Protein AF-A0A1G4RVT1-F1 (afdb_monomer_lite)

InterPro domains:
  IPR010332 Terminase, ATPase subunit, N-terminal domain [PF06056] (25-54)

Radius of gyration: 11.21 Å; chains: 1; bounding box: 28×19×24 Å

Secondary structure (DSSP, 8-state):
-HHHHHHHHHHHHHHHHH--SHHHHHHHHHHHHHHTT--HHHHHHHHT--TTT-

Structure (mmCIF, N/CA/C/O backbone):
data_AF-A0A1G4RVT1-F1
#
_entry.id   AF-A0A1G4RVT1-F1
#
loop_
_atom_site.group_PDB
_atom_site.id
_atom_site.type_symbol
_atom_site.label_atom_id
_atom_site.label_alt_id
_atom_site.label_comp_id
_atom_site.label_asym_id
_atom_site.label_entity_id
_atom_sit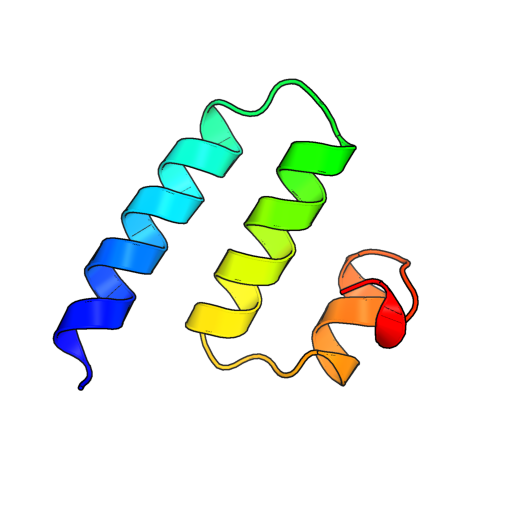e.label_seq_id
_atom_site.pdbx_PDB_ins_code
_atom_site.Cartn_x
_atom_site.Cartn_y
_atom_site.Cartn_z
_atom_site.occupancy
_atom_site.B_iso_or_equiv
_atom_site.auth_seq_id
_atom_site.auth_comp_id
_atom_site.auth_asym_id
_atom_site.auth_atom_id
_atom_site.pdbx_PDB_model_num
ATOM 1 N N . MET A 1 1 ? -17.746 -8.470 8.244 1.00 53.69 1 MET A N 1
ATOM 2 C CA . MET A 1 1 ? -16.529 -8.230 7.434 1.00 53.69 1 MET A CA 1
ATOM 3 C C . MET A 1 1 ? -16.254 -6.760 7.063 1.00 53.69 1 MET A C 1
ATOM 5 O O . MET A 1 1 ? -15.114 -6.464 6.755 1.00 53.69 1 MET A O 1
ATOM 9 N N . LYS A 1 2 ? -17.214 -5.811 7.107 1.00 55.19 2 LYS A N 1
ATOM 10 C CA . LYS A 1 2 ? -16.950 -4.399 6.718 1.00 55.19 2 LYS A CA 1
ATOM 11 C C . LYS A 1 2 ? -16.312 -3.509 7.805 1.00 55.19 2 LYS A C 1
ATOM 13 O O . LYS A 1 2 ? -15.634 -2.551 7.460 1.00 55.19 2 LYS A O 1
ATOM 18 N N . MET A 1 3 ? -16.489 -3.827 9.092 1.00 57.59 3 MET A N 1
ATOM 19 C CA . MET A 1 3 ? -15.987 -2.993 10.202 1.00 57.59 3 MET A CA 1
ATOM 20 C C . MET A 1 3 ? -14.454 -3.046 10.359 1.00 57.59 3 MET A C 1
ATOM 22 O O . MET A 1 3 ? -13.830 -2.056 10.720 1.00 57.59 3 MET A O 1
ATOM 26 N N . GLU A 1 4 ? -13.842 -4.188 10.033 1.00 72.56 4 GLU A N 1
ATOM 27 C CA . GLU A 1 4 ? -12.411 -4.458 10.237 1.00 72.56 4 GLU A CA 1
ATOM 28 C C . GLU A 1 4 ? -11.510 -3.671 9.269 1.00 72.56 4 GLU A C 1
ATOM 30 O O . GLU A 1 4 ? -10.429 -3.214 9.635 1.00 72.56 4 GLU A O 1
ATOM 35 N N . ASN A 1 5 ? -11.978 -3.442 8.038 1.00 82.38 5 ASN A N 1
ATOM 36 C CA . ASN A 1 5 ? -11.211 -2.689 7.045 1.00 82.38 5 ASN A CA 1
ATOM 37 C C . ASN A 1 5 ? -11.177 -1.188 7.351 1.00 82.38 5 ASN A C 1
ATOM 39 O O . ASN A 1 5 ? -10.197 -0.537 7.009 1.00 82.38 5 ASN A O 1
ATOM 43 N N . ALA A 1 6 ? -12.198 -0.636 8.015 1.00 88.62 6 ALA A N 1
ATOM 44 C CA . ALA A 1 6 ? -12.223 0.782 8.376 1.00 88.62 6 ALA A CA 1
ATOM 45 C C . ALA A 1 6 ? -11.126 1.125 9.397 1.00 88.62 6 ALA A C 1
ATOM 47 O O . ALA A 1 6 ? -10.417 2.117 9.235 1.00 88.62 6 ALA A O 1
ATOM 48 N N . GLN A 1 7 ? -10.937 0.264 10.400 1.00 92.44 7 GLN A N 1
ATOM 49 C CA . GLN A 1 7 ? -9.858 0.414 11.373 1.00 92.44 7 GLN A CA 1
ATOM 50 C C . GLN A 1 7 ? -8.481 0.256 10.712 1.00 92.44 7 GLN A C 1
ATOM 52 O O . GLN A 1 7 ? -7.624 1.124 10.870 1.00 92.44 7 GLN A O 1
ATOM 57 N N . LYS A 1 8 ? -8.293 -0.788 9.890 1.00 94.06 8 LYS A N 1
ATOM 58 C CA . LYS A 1 8 ? -7.044 -1.006 9.139 1.00 94.06 8 LYS A CA 1
ATOM 59 C C . LYS A 1 8 ? -6.711 0.166 8.209 1.00 94.06 8 LYS A C 1
ATOM 61 O O . LYS A 1 8 ? -5.552 0.553 8.102 1.00 94.06 8 LYS A O 1
ATOM 66 N N . LEU A 1 9 ? -7.713 0.763 7.558 1.00 94.94 9 LEU A N 1
ATOM 67 C CA . LEU A 1 9 ? -7.529 1.946 6.712 1.00 94.94 9 LEU A CA 1
ATOM 68 C C . LEU A 1 9 ? -7.012 3.143 7.510 1.00 94.94 9 LEU A C 1
ATOM 70 O O . LEU A 1 9 ? -6.107 3.831 7.038 1.00 94.94 9 LEU A O 1
ATOM 74 N N . GLU A 1 10 ? -7.555 3.392 8.703 1.00 95.62 10 GLU A N 1
ATOM 75 C CA . GLU A 1 10 ? -7.084 4.493 9.546 1.00 95.62 10 GLU A CA 1
ATOM 76 C C . GLU A 1 10 ? -5.667 4.229 10.070 1.00 95.62 10 GLU A C 1
ATOM 78 O O . GLU A 1 10 ? -4.819 5.118 10.010 1.00 95.62 10 GLU A O 1
ATOM 83 N N . GLU A 1 11 ? -5.356 3.000 10.486 1.00 96.69 11 GLU A N 1
ATOM 84 C CA . GLU A 1 11 ? -4.003 2.609 10.904 1.00 96.69 11 GLU A CA 1
ATOM 85 C C . GLU A 1 11 ? -2.975 2.821 9.782 1.00 96.69 11 GLU A C 1
ATOM 87 O O . GLU A 1 11 ? -1.947 3.475 9.990 1.00 96.69 11 GLU A O 1
ATOM 92 N N . VAL A 1 12 ? -3.278 2.353 8.567 1.00 97.12 12 VAL A N 1
ATOM 93 C CA . VAL A 1 12 ? -2.416 2.542 7.392 1.00 97.12 12 VAL A CA 1
ATOM 94 C C . VAL A 1 12 ? -2.282 4.026 7.043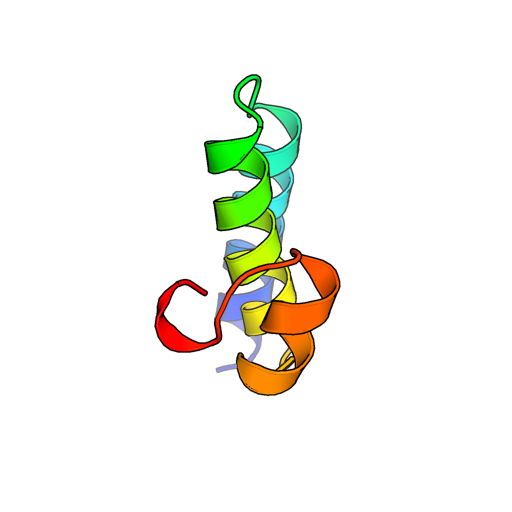 1.00 97.12 12 VAL A C 1
ATOM 96 O O . VAL A 1 12 ? -1.176 4.498 6.780 1.00 97.12 12 VAL A O 1
ATOM 99 N N . LYS A 1 13 ? -3.368 4.803 7.113 1.00 96.69 13 LYS A N 1
ATOM 100 C CA . LYS A 1 13 ? -3.340 6.254 6.871 1.00 96.69 13 LYS A CA 1
ATOM 101 C C . LYS A 1 13 ? -2.442 6.984 7.871 1.00 96.69 13 LYS A C 1
ATOM 103 O O . LYS A 1 13 ? -1.709 7.898 7.491 1.00 96.69 13 LYS A O 1
ATOM 108 N N . GLN A 1 14 ? -2.459 6.589 9.143 1.00 97.88 14 GLN A N 1
ATOM 109 C CA . GLN A 1 14 ? -1.559 7.148 10.153 1.00 97.88 14 GLN A CA 1
ATOM 110 C C . GLN A 1 14 ? -0.105 6.711 9.928 1.00 97.88 14 GLN A C 1
ATOM 112 O O . GLN A 1 14 ? 0.807 7.520 10.109 1.00 97.88 14 GLN A O 1
ATOM 117 N N . ALA A 1 15 ? 0.128 5.477 9.477 1.00 97.62 15 ALA A N 1
ATOM 118 C CA . ALA A 1 15 ? 1.459 5.006 9.103 1.00 97.62 15 ALA A CA 1
ATOM 119 C C . ALA A 1 15 ? 2.034 5.784 7.904 1.00 97.62 15 ALA A C 1
ATOM 121 O O . ALA A 1 15 ? 3.189 6.206 7.961 1.00 97.62 15 ALA A O 1
ATOM 122 N N . MET A 1 16 ? 1.221 6.077 6.878 1.00 96.94 16 MET A N 1
ATOM 123 C CA . MET A 1 16 ? 1.609 6.931 5.743 1.00 96.94 16 MET A CA 1
ATOM 124 C C . MET A 1 16 ? 2.062 8.320 6.201 1.00 96.94 16 M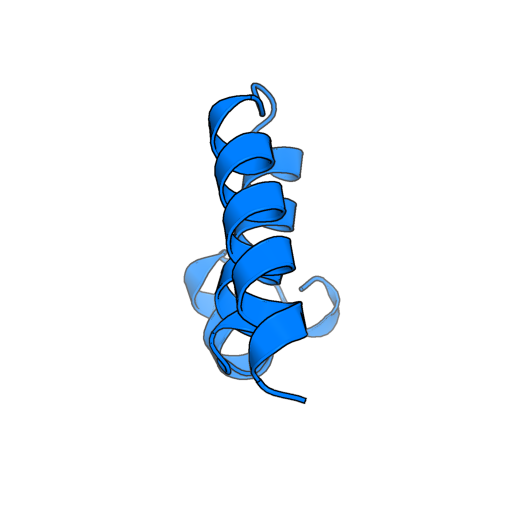ET A C 1
ATOM 126 O O . MET A 1 16 ? 3.115 8.783 5.778 1.00 96.94 16 MET A O 1
ATOM 130 N N . LYS A 1 17 ? 1.313 8.965 7.108 1.00 96.81 17 LYS A N 1
ATOM 131 C CA . LYS A 1 17 ? 1.668 10.293 7.650 1.00 96.81 17 LYS A CA 1
ATOM 132 C C . LYS A 1 17 ? 2.996 10.296 8.413 1.00 96.81 17 LYS A C 1
ATOM 134 O O . LYS A 1 17 ? 3.681 11.312 8.443 1.00 96.81 17 LYS A O 1
ATOM 139 N N . LYS A 1 18 ? 3.335 9.185 9.074 1.00 97.31 18 LYS A N 1
ATOM 140 C CA . LYS A 1 18 ? 4.564 9.041 9.872 1.00 97.31 18 LYS A CA 1
ATOM 141 C C . LYS A 1 18 ? 5.765 8.582 9.040 1.00 97.31 18 LYS A C 1
ATOM 143 O O . LYS A 1 18 ? 6.902 8.725 9.492 1.00 97.31 18 LYS A O 1
ATOM 148 N N . ALA A 1 19 ? 5.534 8.010 7.860 1.00 97.12 19 ALA A N 1
ATOM 149 C CA . ALA A 1 19 ? 6.588 7.499 6.999 1.00 97.12 19 ALA A CA 1
ATOM 150 C C . ALA A 1 19 ? 7.434 8.648 6.434 1.00 97.12 19 ALA A C 1
ATOM 152 O O . ALA A 1 19 ? 6.948 9.494 5.692 1.00 97.12 19 ALA A O 1
ATOM 153 N N . LYS A 1 20 ? 8.724 8.655 6.780 1.00 93.94 20 LYS A N 1
ATOM 154 C CA . LYS A 1 20 ? 9.716 9.591 6.223 1.00 93.94 20 LYS A CA 1
ATOM 155 C C . LYS A 1 20 ? 10.426 9.028 4.993 1.00 93.94 20 LYS A C 1
ATOM 157 O O . LYS A 1 20 ? 10.939 9.779 4.174 1.00 93.94 20 LYS A O 1
ATOM 162 N N . ASP A 1 21 ? 10.466 7.703 4.887 1.00 96.69 21 ASP A N 1
ATOM 163 C CA . ASP A 1 21 ? 11.074 6.995 3.769 1.00 96.69 21 ASP A CA 1
ATOM 164 C C . ASP A 1 21 ? 10.055 6.777 2.641 1.00 96.69 21 ASP A C 1
ATOM 166 O O . ASP A 1 21 ? 8.947 6.279 2.872 1.00 96.69 21 ASP A O 1
ATOM 170 N N . ARG A 1 22 ? 10.455 7.117 1.408 1.00 94.69 22 ARG A N 1
ATOM 171 C CA . ARG A 1 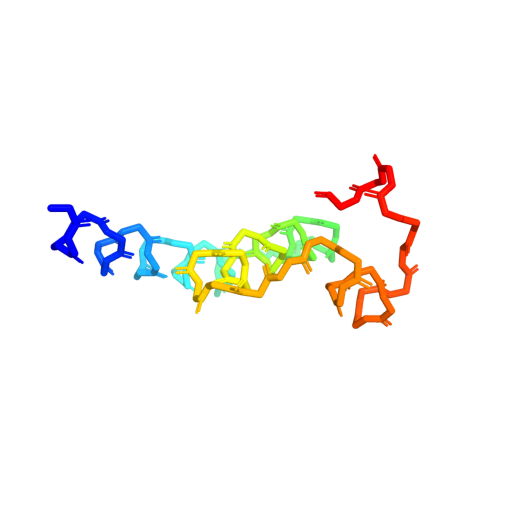22 ? 9.603 7.015 0.213 1.00 94.69 22 ARG A CA 1
ATOM 172 C C . ARG A 1 22 ? 9.110 5.589 -0.016 1.00 94.69 22 ARG A C 1
ATOM 174 O O . ARG A 1 22 ? 7.946 5.390 -0.352 1.00 94.69 22 ARG A O 1
ATOM 181 N N . ARG A 1 23 ? 9.973 4.589 0.185 1.00 94.56 23 ARG A N 1
ATOM 182 C CA . ARG A 1 23 ? 9.629 3.182 -0.052 1.00 94.56 23 ARG A CA 1
ATOM 183 C C . ARG A 1 23 ? 8.603 2.687 0.966 1.00 94.56 23 ARG A C 1
ATOM 185 O O . ARG A 1 23 ? 7.704 1.934 0.599 1.00 94.56 23 ARG A O 1
ATOM 192 N N . MET A 1 24 ? 8.702 3.113 2.223 1.00 96.62 24 MET A N 1
ATOM 193 C CA . MET A 1 24 ? 7.686 2.810 3.235 1.00 96.62 24 MET A CA 1
ATOM 194 C C . MET A 1 24 ? 6.361 3.511 2.950 1.00 96.62 24 MET A C 1
ATOM 196 O O . MET A 1 24 ? 5.315 2.880 3.081 1.00 96.62 24 MET A O 1
ATOM 200 N N . TYR A 1 25 ? 6.391 4.771 2.507 1.00 97.44 25 TYR A N 1
ATOM 201 C CA . TYR A 1 25 ? 5.178 5.470 2.087 1.00 97.44 25 TYR A CA 1
ATOM 202 C C . TYR A 1 25 ? 4.466 4.727 0.945 1.00 97.44 25 TYR A C 1
ATOM 204 O O . TYR A 1 25 ? 3.278 4.441 1.063 1.00 97.44 25 TYR A O 1
ATOM 212 N N . GLU A 1 26 ? 5.193 4.333 -0.108 1.00 96.44 26 GLU A N 1
ATOM 213 C CA . GLU A 1 26 ? 4.643 3.576 -1.249 1.00 96.44 26 GLU A CA 1
ATOM 214 C C . GLU A 1 26 ? 4.032 2.231 -0.816 1.00 96.44 26 GLU A C 1
ATOM 216 O O . GLU A 1 26 ? 2.959 1.858 -1.285 1.00 96.44 26 GLU A O 1
ATOM 221 N N . ARG A 1 27 ? 4.660 1.521 0.132 1.00 96.94 27 ARG A N 1
ATOM 222 C CA . ARG A 1 27 ? 4.114 0.272 0.695 1.00 96.94 27 ARG A CA 1
ATOM 223 C C . ARG A 1 27 ? 2.805 0.492 1.445 1.00 96.94 27 ARG A C 1
ATOM 225 O O . ARG A 1 27 ? 1.853 -0.262 1.261 1.00 96.94 27 ARG A O 1
ATOM 232 N N . TYR A 1 28 ? 2.736 1.524 2.282 1.00 97.94 28 TYR A N 1
ATOM 233 C CA . TYR A 1 28 ? 1.495 1.851 2.980 1.00 97.94 28 TYR A CA 1
ATOM 234 C C . TYR A 1 28 ? 0.415 2.345 2.013 1.00 97.94 28 TYR A C 1
ATOM 236 O O . TYR A 1 28 ? -0.749 1.990 2.170 1.00 97.94 28 TYR A O 1
ATOM 244 N N . GLN A 1 29 ? 0.789 3.087 0.971 1.00 97.44 29 GLN A N 1
ATOM 245 C CA . GLN A 1 29 ? -0.129 3.496 -0.088 1.00 97.44 29 GLN A CA 1
ATOM 246 C C . GLN A 1 29 ? -0.716 2.286 -0.835 1.00 97.44 29 GLN A C 1
ATOM 248 O O . GLN A 1 29 ? -1.920 2.264 -1.085 1.00 97.44 29 GLN A O 1
ATOM 253 N N . ALA A 1 30 ? 0.091 1.259 -1.132 1.00 97.75 30 ALA A N 1
ATOM 254 C CA . ALA A 1 30 ? -0.387 0.006 -1.723 1.00 97.75 30 ALA A CA 1
ATOM 255 C C . ALA A 1 30 ? -1.437 -0.678 -0.832 1.00 97.75 30 ALA A C 1
ATOM 257 O O . ALA A 1 30 ? -2.529 -1.008 -1.296 1.00 97.75 30 ALA A O 1
ATOM 258 N N . LEU A 1 31 ? -1.140 -0.817 0.466 1.00 96.88 31 LEU A N 1
ATOM 259 C CA . LEU A 1 31 ? -2.067 -1.396 1.444 1.00 96.88 31 LEU A CA 1
ATOM 260 C C . LEU A 1 31 ? -3.364 -0.592 1.553 1.00 96.88 31 LEU A C 1
ATOM 262 O O . LEU A 1 31 ? -4.445 -1.174 1.607 1.00 96.88 31 LEU A O 1
ATOM 266 N N . TYR A 1 32 ? -3.269 0.738 1.561 1.00 97.38 32 TYR A N 1
ATOM 267 C CA . TYR A 1 32 ? -4.429 1.620 1.630 1.00 97.38 32 TYR A CA 1
ATOM 268 C C . TYR A 1 32 ? -5.363 1.401 0.434 1.00 97.38 32 TYR A C 1
ATOM 270 O O . TYR A 1 32 ? -6.549 1.134 0.619 1.00 97.38 32 TYR A O 1
ATOM 278 N N . LEU A 1 33 ? -4.819 1.427 -0.786 1.00 96.50 33 LEU A N 1
ATOM 279 C CA . LEU A 1 33 ? -5.585 1.227 -2.018 1.00 96.50 33 LEU A CA 1
ATOM 280 C C . LEU A 1 33 ? -6.206 -0.174 -2.090 1.00 96.50 33 LEU A C 1
ATOM 282 O O . LEU A 1 33 ? -7.362 -0.315 -2.500 1.00 96.50 33 LEU A O 1
ATOM 286 N N . TYR A 1 34 ? -5.472 -1.196 -1.646 1.00 96.25 34 TYR A N 1
ATOM 287 C CA . TYR A 1 34 ? -5.972 -2.567 -1.585 1.00 96.25 34 TYR A CA 1
ATOM 288 C C . TYR A 1 34 ? -7.137 -2.714 -0.599 1.00 96.25 34 TYR A C 1
ATOM 290 O O . TYR A 1 34 ? -8.172 -3.288 -0.936 1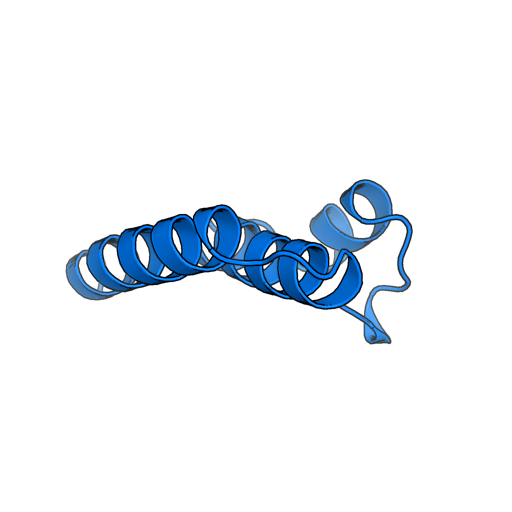.00 96.25 34 TYR A O 1
ATOM 298 N N . LEU A 1 35 ? -7.024 -2.126 0.598 1.00 94.88 35 LEU A N 1
ATOM 299 C CA . LEU A 1 35 ? -8.094 -2.127 1.603 1.00 94.88 35 LEU A CA 1
ATOM 300 C C . LEU A 1 35 ? -9.344 -1.353 1.152 1.00 94.88 35 LEU A C 1
ATOM 302 O O . LEU A 1 35 ? -10.445 -1.653 1.619 1.00 94.88 35 LEU A O 1
ATOM 306 N N . GLN A 1 36 ? -9.197 -0.398 0.228 1.00 94.00 36 GLN A N 1
ATOM 307 C CA . GLN A 1 36 ? -10.314 0.279 -0.443 1.00 94.00 36 GLN A CA 1
ATOM 308 C C . GLN A 1 36 ? -10.966 -0.562 -1.556 1.00 94.00 36 GLN A C 1
ATOM 310 O O . GLN A 1 36 ? -11.991 -0.158 -2.100 1.00 94.00 36 GLN A O 1
ATOM 315 N N . GLY A 1 37 ? -10.407 -1.731 -1.882 1.00 95.00 37 GLY A N 1
ATOM 316 C CA . GLY A 1 37 ? -10.919 -2.638 -2.912 1.00 95.00 37 GLY A CA 1
ATOM 317 C C . GLY A 1 37 ? -10.254 -2.487 -4.281 1.00 95.00 37 GLY A C 1
ATOM 318 O O . GLY A 1 37 ? -10.713 -3.097 -5.247 1.00 95.00 37 GLY A O 1
ATOM 319 N N . THR A 1 38 ? -9.177 -1.705 -4.386 1.00 96.75 38 THR A N 1
ATOM 320 C CA . THR A 1 38 ? -8.394 -1.602 -5.625 1.00 96.75 38 THR A CA 1
ATOM 321 C C . THR A 1 38 ? -7.526 -2.848 -5.783 1.00 96.75 38 THR A C 1
ATOM 323 O O . THR A 1 38 ? -6.818 -3.240 -4.858 1.00 96.75 38 THR A O 1
ATOM 326 N N . ARG A 1 39 ? -7.557 -3.486 -6.954 1.00 96.94 39 ARG A N 1
ATOM 327 C CA . ARG A 1 39 ? -6.728 -4.672 -7.217 1.00 96.94 39 ARG A CA 1
ATOM 328 C C . ARG A 1 39 ? -5.278 -4.290 -7.528 1.00 96.94 39 ARG A C 1
ATOM 330 O O . ARG A 1 39 ? -5.020 -3.186 -8.009 1.00 96.94 39 ARG A O 1
ATOM 337 N N . ALA A 1 40 ? -4.339 -5.205 -7.289 1.00 96.19 40 ALA A N 1
ATOM 338 C CA . ALA A 1 40 ? -2.902 -4.966 -7.453 1.00 96.19 40 ALA A CA 1
ATOM 339 C C . ALA A 1 40 ? -2.522 -4.513 -8.875 1.00 96.19 40 ALA A C 1
ATOM 341 O O . ALA A 1 40 ? -1.661 -3.650 -9.039 1.00 96.19 40 ALA A O 1
ATOM 342 N N . GLU A 1 41 ? -3.218 -5.012 -9.898 1.00 97.62 41 GLU A N 1
ATOM 343 C CA . GLU A 1 41 ? -3.018 -4.639 -11.302 1.00 97.62 41 GLU A CA 1
ATOM 344 C C . GLU A 1 41 ? -3.307 -3.156 -11.559 1.00 97.62 41 GLU A C 1
ATOM 346 O O . GLU A 1 41 ? -2.646 -2.532 -12.385 1.00 97.62 41 GLU A O 1
ATOM 351 N N . ALA A 1 42 ? -4.262 -2.577 -10.824 1.00 97.81 42 ALA A N 1
ATOM 352 C CA . ALA A 1 42 ? -4.587 -1.156 -10.897 1.00 97.81 42 ALA A CA 1
ATOM 353 C C . ALA A 1 42 ? -3.690 -0.297 -9.985 1.00 97.81 42 ALA A C 1
ATOM 355 O O . ALA A 1 42 ? -3.480 0.879 -10.269 1.00 97.81 42 ALA A O 1
ATOM 356 N N . ILE A 1 43 ? -3.124 -0.871 -8.918 1.00 98.00 43 ILE A N 1
ATOM 357 C CA . ILE A 1 43 ? -2.201 -0.178 -8.001 1.00 98.00 43 ILE A CA 1
ATOM 358 C C . ILE A 1 43 ? -0.797 -0.045 -8.607 1.00 98.00 43 ILE A C 1
ATOM 360 O O . ILE A 1 43 ? -0.158 0.996 -8.466 1.00 98.00 43 ILE A O 1
ATOM 364 N N . ALA A 1 44 ? -0.315 -1.073 -9.304 1.00 97.56 44 ALA A N 1
ATOM 365 C CA . ALA A 1 44 ? 1.002 -1.108 -9.941 1.00 97.56 44 ALA A CA 1
ATOM 366 C C . ALA A 1 44 ? 1.354 0.153 -10.763 1.00 97.56 44 ALA A C 1
ATOM 368 O O . ALA A 1 44 ? 2.388 0.767 -10.471 1.00 97.56 44 ALA A O 1
ATOM 369 N N . PRO A 1 45 ? 0.512 0.618 -11.712 1.00 97.38 45 PRO A N 1
ATOM 370 C CA . PRO A 1 45 ? 0.795 1.844 -12.456 1.00 97.38 45 PRO A CA 1
ATOM 371 C C . PRO A 1 45 ? 0.749 3.109 -11.585 1.00 97.38 45 PRO A C 1
ATOM 373 O O . PRO A 1 45 ? 1.516 4.032 -11.842 1.00 97.38 45 PRO A O 1
ATOM 376 N N . ILE A 1 46 ? -0.074 3.151 -10.526 1.00 96.38 46 ILE A N 1
ATOM 377 C CA . ILE A 1 46 ? -0.138 4.291 -9.587 1.00 96.38 46 ILE A CA 1
ATOM 378 C C . ILE A 1 46 ? 1.198 4.465 -8.856 1.00 96.38 46 ILE A C 1
ATOM 380 O O . ILE A 1 46 ? 1.643 5.589 -8.632 1.00 96.38 46 ILE A O 1
ATOM 384 N N . LEU A 1 47 ? 1.847 3.356 -8.493 1.00 95.88 47 LEU A N 1
ATOM 385 C CA . LEU A 1 47 ? 3.115 3.361 -7.758 1.00 95.88 47 LEU A CA 1
ATOM 386 C C . LEU A 1 47 ? 4.351 3.307 -8.667 1.00 95.88 47 LEU A C 1
ATOM 388 O O . LEU A 1 47 ? 5.475 3.325 -8.164 1.00 95.88 47 LEU A O 1
ATOM 392 N N . ASN A 1 48 ? 4.166 3.225 -9.989 1.00 95.25 48 ASN A N 1
ATOM 393 C CA . ASN A 1 48 ? 5.230 2.950 -10.958 1.00 95.25 48 ASN A CA 1
ATOM 394 C C . ASN A 1 48 ? 6.060 1.702 -10.574 1.00 95.25 48 ASN A C 1
ATOM 396 O O . ASN A 1 48 ? 7.295 1.721 -10.543 1.00 95.25 48 ASN A O 1
ATOM 400 N N . ARG A 1 49 ? 5.365 0.617 -10.206 1.00 94.56 49 ARG A N 1
ATOM 401 C CA . ARG A 1 49 ? 5.939 -0.681 -9.814 1.00 94.56 49 ARG A CA 1
AT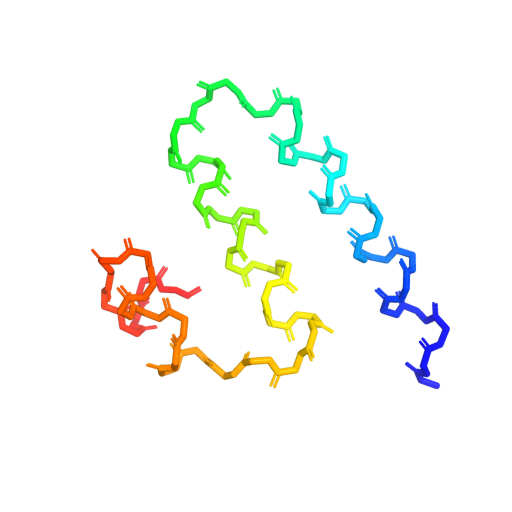OM 402 C C . ARG A 1 49 ? 5.351 -1.807 -10.660 1.00 94.56 49 ARG A C 1
ATOM 404 O O . ARG A 1 49 ? 4.312 -1.642 -11.287 1.00 94.56 49 ARG A O 1
ATOM 411 N N . SER A 1 50 ? 6.003 -2.970 -10.663 1.00 96.19 50 SER A N 1
ATOM 412 C CA . SER A 1 50 ? 5.398 -4.181 -11.226 1.00 96.19 50 SER A CA 1
ATOM 413 C C . SER A 1 50 ? 4.328 -4.735 -10.284 1.00 96.19 50 SER A C 1
ATOM 415 O O . SER A 1 50 ? 4.425 -4.566 -9.070 1.00 96.19 50 SER A O 1
ATOM 417 N N . VAL A 1 51 ? 3.352 -5.465 -10.829 1.00 95.56 51 VAL A N 1
ATOM 418 C CA . VAL A 1 51 ? 2.313 -6.149 -10.034 1.00 95.56 51 VAL A CA 1
ATOM 419 C C . VAL A 1 51 ? 2.921 -7.118 -9.016 1.00 95.56 51 VAL A C 1
ATOM 421 O O . VAL A 1 51 ? 2.404 -7.246 -7.924 1.00 95.56 51 VAL A O 1
ATOM 424 N N . GLN A 1 52 ? 4.056 -7.747 -9.338 1.00 95.00 52 GLN A N 1
ATOM 425 C CA . GLN A 1 52 ? 4.791 -8.630 -8.419 1.00 95.00 52 GLN A CA 1
ATOM 426 C C . GLN A 1 52 ? 5.429 -7.885 -7.233 1.00 95.00 52 GLN A C 1
ATOM 428 O O . GLN A 1 52 ? 5.781 -8.509 -6.237 1.00 95.00 52 GLN A O 1
ATOM 433 N N . THR A 1 53 ? 5.664 -6.576 -7.375 1.00 91.56 53 THR A N 1
ATOM 434 C CA . THR A 1 53 ? 6.283 -5.735 -6.337 1.00 91.56 53 THR A CA 1
ATOM 435 C C . THR A 1 53 ? 5.247 -5.111 -5.402 1.00 91.56 53 THR A C 1
ATOM 437 O O . THR A 1 53 ? 5.591 -4.779 -4.266 1.00 91.56 53 THR A O 1
ATOM 440 N N . VAL A 1 54 ? 4.029 -4.891 -5.905 1.00 88.94 54 VAL A N 1
ATOM 441 C CA . VAL A 1 54 ? 2.873 -4.387 -5.150 1.00 88.94 54 VAL A CA 1
ATOM 442 C C . VAL A 1 54 ? 2.310 -5.490 -4.270 1.00 88.94 54 VAL A C 1
ATOM 444 O O . VAL A 1 54 ? 2.057 -5.184 -3.085 1.00 88.94 54 VAL A O 1
#

Organism: NCBI:txid624147

pLDDT: mean 92.97, std 9.98, range [53.69, 98.0]

Foldseek 3Di:
DLVVLVVVLVVLVVQLVVDPDPVSNLVSVQVNCVSVVHQLVRSCVVSVHDSVVD

Sequence (54 aa):
MKMENAQKLEEVKQAMKKAKDRRMYERYQALYLYLQGTRAEAIAPILNRSVQTV